Protein AF-A0A2W4JKY5-F1 (afdb_monomer_lite)

Sequence (140 aa):
MTFTLRIPGYFGDGSLEEDDPECPAHRYTWGKLDKD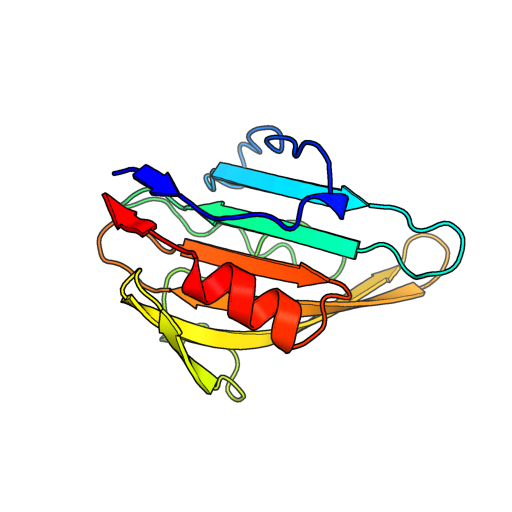SPWKRLTVAMVPAGGQACPDREAVNRRYPSWTSSEQLPERTQRVATPAGRGHQFTVGYLECTNECRSTSYTVIFVERGQGPFWLEAEELSRDELSAVTRSLRVS

Foldseek 3Di:
DDKDWDADPQQPAWDFDPCDVLAQKGKIKTWDDDPPDPIKIKMKIWAFQVGAFRDCPDQAPDDGDRDFDPVPDDPPWDWDDAQQATKIWDKDWHWYVDPHIDIFIWIKIWHHDNRTIIMMIITPDDPVSVVNRRHRMDDD

Radius of gyration: 14.64 Å; chains: 1; bounding box: 32×32×38 Å

Secondary structure (DSSP, 8-state):
--EE-PPPGGG---EEPP--TT---EEEEEEEEETTEEEEEEEEEEPPTTPPPPP---TTSS------SGGGS-TTPEEEEETTEEEEEEEEEEEEESSSEEEEEEEEEEE--TT--EEEEEES--HHHHHHHHHH-EE-

Organism: NCBI:txid37925

pLDDT: mean 78.02, std 11.98, range [36.25, 91.75]

Structure (mmCIF, N/CA/C/O backbone):
data_AF-A0A2W4JKY5-F1
#
_entry.id   AF-A0A2W4JKY5-F1
#
loop_
_atom_site.group_PDB
_atom_site.id
_atom_site.type_symbol
_atom_site.label_atom_id
_atom_site.label_alt_id
_atom_site.label_comp_id
_atom_site.label_asym_id
_atom_site.label_entity_id
_atom_site.label_seq_id
_atom_site.pdbx_PDB_ins_code
_atom_site.Cartn_x
_atom_site.Cartn_y
_atom_site.Cartn_z
_atom_site.occupancy
_atom_site.B_iso_or_equiv
_atom_site.auth_seq_id
_atom_site.auth_comp_id
_atom_site.auth_asym_id
_atom_site.auth_atom_id
_atom_site.pdbx_PDB_model_num
ATOM 1 N N . MET A 1 1 ? -1.075 -0.363 19.596 1.00 66.12 1 MET A N 1
ATOM 2 C CA . MET A 1 1 ? -1.842 -1.224 18.677 1.00 66.12 1 MET A CA 1
ATOM 3 C C . MET A 1 1 ? -0.853 -1.881 17.745 1.00 66.12 1 MET A C 1
ATOM 5 O O . MET A 1 1 ? 0.058 -1.202 17.288 1.00 66.12 1 MET A O 1
ATOM 9 N N . THR A 1 2 ? -1.028 -3.168 17.493 1.00 74.94 2 THR A N 1
ATOM 10 C CA . THR A 1 2 ? -0.132 -3.979 16.676 1.00 74.94 2 THR A CA 1
ATOM 11 C C . THR A 1 2 ? -0.892 -4.502 15.468 1.00 74.94 2 THR A C 1
ATOM 13 O O . THR A 1 2 ? -2.006 -5.016 15.589 1.00 74.94 2 THR A O 1
ATOM 16 N N . PHE A 1 3 ? -0.274 -4.376 14.298 1.00 76.38 3 PHE A N 1
ATOM 17 C CA . PHE A 1 3 ? -0.749 -5.000 13.075 1.00 76.38 3 PHE A CA 1
ATOM 18 C C . PHE A 1 3 ? 0.082 -6.236 12.785 1.00 76.38 3 PHE A C 1
ATOM 20 O O . PHE A 1 3 ? 1.307 -6.214 12.874 1.00 76.38 3 PHE A O 1
ATOM 27 N N . THR A 1 4 ? -0.586 -7.320 12.415 1.00 84.50 4 THR A N 1
ATOM 28 C CA . THR A 1 4 ? 0.084 -8.530 11.944 1.00 84.50 4 THR A CA 1
ATOM 29 C C . THR A 1 4 ? -0.445 -8.881 10.570 1.00 84.50 4 THR A C 1
ATOM 31 O O . THR A 1 4 ? -1.652 -8.879 10.340 1.00 84.50 4 THR A O 1
ATOM 34 N N . LEU A 1 5 ? 0.464 -9.187 9.654 1.00 87.44 5 LEU A N 1
ATOM 35 C CA . LEU A 1 5 ? 0.168 -9.542 8.276 1.00 87.44 5 LEU A CA 1
ATOM 36 C C . LEU A 1 5 ? 0.976 -10.790 7.922 1.00 87.44 5 LEU A C 1
ATOM 38 O O . LEU A 1 5 ? 2.134 -10.906 8.319 1.00 87.44 5 LEU A O 1
ATOM 42 N N . ARG A 1 6 ? 0.381 -11.734 7.189 1.00 88.25 6 ARG A N 1
ATOM 43 C CA . ARG A 1 6 ? 1.126 -12.866 6.631 1.00 88.25 6 ARG A CA 1
ATOM 44 C C . ARG A 1 6 ? 1.658 -12.477 5.264 1.00 88.25 6 ARG A C 1
ATOM 46 O O . ARG A 1 6 ? 0.886 -12.188 4.352 1.00 88.25 6 ARG A O 1
ATOM 53 N N . ILE A 1 7 ? 2.975 -12.511 5.145 1.00 86.88 7 ILE A N 1
ATOM 54 C CA . ILE A 1 7 ? 3.691 -12.213 3.912 1.00 86.88 7 ILE A CA 1
ATOM 55 C C . ILE A 1 7 ? 3.962 -13.530 3.182 1.00 86.88 7 ILE A C 1
ATOM 57 O O . ILE A 1 7 ? 4.340 -14.511 3.832 1.00 86.88 7 ILE A O 1
ATOM 61 N N . PRO A 1 8 ? 3.757 -13.600 1.857 1.00 84.00 8 PRO A N 1
ATOM 62 C CA . PRO A 1 8 ? 4.137 -14.774 1.090 1.00 84.00 8 PRO A CA 1
ATOM 63 C C . PRO A 1 8 ? 5.622 -15.090 1.288 1.00 84.00 8 PRO A C 1
ATOM 65 O O . PRO A 1 8 ? 6.471 -14.227 1.092 1.00 84.00 8 PRO A O 1
ATOM 68 N N . GLY A 1 9 ? 5.947 -16.334 1.653 1.00 81.69 9 GLY A N 1
ATOM 69 C CA . GLY A 1 9 ? 7.311 -16.706 2.055 1.00 81.69 9 GLY A CA 1
ATOM 70 C C . GLY A 1 9 ? 8.379 -16.491 0.976 1.00 81.69 9 GLY A C 1
ATOM 71 O O . GLY A 1 9 ? 9.556 -16.376 1.294 1.00 81.69 9 GLY A O 1
ATOM 72 N N . TYR A 1 10 ? 7.983 -16.377 -0.296 1.00 82.06 10 TYR A N 1
ATOM 73 C CA . TYR A 1 10 ? 8.909 -16.074 -1.384 1.00 82.06 10 TYR A CA 1
ATOM 74 C C . TYR A 1 10 ? 9.457 -14.642 -1.341 1.00 82.06 10 TYR A C 1
ATOM 76 O O . TYR A 1 10 ? 10.422 -14.381 -2.044 1.00 82.06 10 TYR A O 1
ATOM 84 N N . PHE A 1 11 ? 8.867 -13.720 -0.575 1.00 82.38 11 PHE A N 1
ATOM 85 C CA . PHE A 1 11 ? 9.377 -12.354 -0.427 1.00 82.38 11 PHE A CA 1
ATOM 86 C C . PHE A 1 11 ? 10.650 -12.264 0.424 1.00 82.38 11 PHE A C 1
ATOM 88 O O . PHE A 1 11 ? 11.332 -11.248 0.361 1.00 82.38 11 PHE A O 1
ATOM 95 N N . GLY A 1 12 ? 10.974 -13.311 1.190 1.00 82.25 12 GLY A N 1
ATOM 96 C CA . GLY A 1 12 ? 12.080 -13.279 2.142 1.00 82.25 12 GLY A CA 1
ATOM 97 C C . GLY A 1 12 ? 11.833 -12.295 3.286 1.00 82.25 12 GLY A C 1
ATOM 98 O O . GLY A 1 12 ? 10.686 -12.014 3.650 1.00 82.25 12 GLY A O 1
ATOM 99 N N . ASP A 1 13 ? 12.924 -11.789 3.853 1.00 83.31 13 ASP A N 1
ATOM 100 C CA . ASP A 1 13 ? 12.878 -10.793 4.917 1.00 83.31 13 ASP A CA 1
ATOM 101 C C . ASP A 1 13 ? 12.592 -9.410 4.334 1.00 83.31 13 ASP A C 1
ATOM 103 O O . ASP A 1 13 ? 13.117 -9.032 3.286 1.00 83.31 13 ASP A O 1
ATOM 107 N N . GLY A 1 14 ? 11.737 -8.653 5.014 1.00 83.75 14 GLY A N 1
ATOM 108 C CA . GLY A 1 14 ? 11.524 -7.257 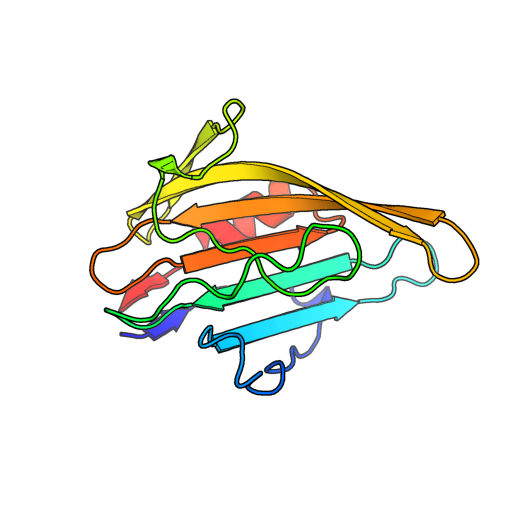4.663 1.00 83.75 14 GLY A CA 1
ATOM 109 C C . GLY A 1 14 ? 12.463 -6.359 5.447 1.00 83.75 14 GLY A C 1
ATOM 110 O O . GLY A 1 14 ? 13.142 -6.774 6.388 1.00 83.75 14 GLY A O 1
ATOM 111 N N . SER A 1 15 ? 12.479 -5.097 5.063 1.00 84.62 15 SER A N 1
ATOM 112 C CA . SER A 1 15 ? 13.250 -4.061 5.729 1.00 84.62 15 SER A CA 1
ATOM 113 C C . SER A 1 15 ? 12.323 -2.939 6.153 1.00 84.62 15 SER A C 1
ATOM 115 O O . SER A 1 15 ? 11.441 -2.528 5.392 1.00 84.62 15 SER A O 1
ATOM 117 N N . LEU A 1 16 ? 12.561 -2.417 7.353 1.00 82.50 16 LEU A N 1
ATOM 118 C CA . LEU A 1 16 ? 12.054 -1.104 7.715 1.00 82.50 16 LEU A CA 1
ATOM 119 C C . LEU A 1 16 ? 12.730 -0.095 6.780 1.00 82.50 16 LEU A C 1
ATOM 121 O O . LEU A 1 16 ? 13.954 -0.120 6.646 1.00 82.50 16 LEU A O 1
ATOM 125 N N . GLU A 1 17 ? 11.948 0.731 6.092 1.00 72.75 17 GLU A N 1
ATOM 126 C CA . GLU A 1 17 ? 12.533 1.870 5.385 1.00 72.75 17 GLU A CA 1
ATOM 127 C C . GLU A 1 17 ? 12.976 2.900 6.428 1.00 72.75 17 GLU A C 1
ATOM 129 O O . GLU A 1 17 ? 12.300 3.069 7.443 1.00 72.75 17 GLU A O 1
ATOM 134 N N . GLU A 1 18 ? 14.137 3.528 6.217 1.00 61.06 18 GLU A N 1
ATOM 135 C CA . GLU A 1 18 ? 14.656 4.541 7.141 1.00 61.06 18 GLU A CA 1
ATOM 136 C C . GLU A 1 18 ? 13.600 5.627 7.389 1.00 61.06 18 GLU A C 1
ATOM 138 O O . GLU A 1 18 ? 12.883 6.016 6.464 1.00 61.06 18 GLU A O 1
ATOM 143 N N . ASP A 1 19 ? 13.505 6.100 8.638 1.00 59.31 19 ASP A N 1
ATOM 144 C CA . ASP A 1 19 ? 12.611 7.197 9.008 1.00 59.31 19 ASP A CA 1
ATOM 145 C C . ASP A 1 19 ? 12.981 8.434 8.169 1.00 59.31 19 ASP A C 1
ATOM 147 O O . ASP A 1 19 ? 13.983 9.104 8.430 1.00 59.31 19 ASP A O 1
ATOM 151 N N . ASP A 1 20 ? 12.188 8.736 7.138 1.00 63.53 20 ASP A N 1
ATOM 152 C CA . ASP A 1 20 ? 12.330 9.987 6.402 1.00 63.53 20 ASP A CA 1
ATOM 153 C C . ASP A 1 20 ? 11.714 11.094 7.271 1.00 63.53 20 ASP A C 1
ATOM 155 O O . ASP A 1 20 ? 10.511 11.053 7.544 1.00 63.53 20 ASP A O 1
ATOM 159 N N . PRO A 1 21 ? 12.490 12.102 7.710 1.00 62.88 21 PRO A N 1
ATOM 160 C CA . PRO A 1 21 ? 11.972 13.188 8.540 1.00 62.88 21 PRO A CA 1
ATOM 161 C C . PRO A 1 21 ? 10.834 13.965 7.867 1.00 62.88 21 PRO A C 1
ATOM 163 O O . PRO A 1 21 ? 10.071 14.655 8.543 1.00 62.88 21 PRO A O 1
ATOM 166 N N . GLU A 1 22 ? 10.706 13.861 6.546 1.00 64.12 22 GLU A N 1
ATOM 167 C CA . GLU A 1 22 ? 9.638 14.474 5.777 1.00 64.12 22 GLU A CA 1
ATOM 168 C C . GLU A 1 22 ? 8.389 13.586 5.737 1.00 64.12 22 GLU A C 1
ATOM 170 O O . GLU A 1 22 ? 7.306 14.120 5.548 1.00 64.12 22 GLU A O 1
ATOM 175 N N . CYS A 1 23 ? 8.484 12.274 5.986 1.00 68.50 23 CYS A N 1
ATOM 176 C CA . CYS A 1 23 ? 7.342 11.364 6.064 1.00 68.50 23 CYS A CA 1
ATOM 177 C C . CYS A 1 23 ? 7.271 10.607 7.396 1.00 68.50 23 CYS A C 1
ATOM 179 O O . CYS A 1 23 ? 7.954 9.600 7.577 1.00 68.50 23 CYS A O 1
ATOM 181 N N . PRO A 1 24 ? 6.340 10.973 8.290 1.00 67.81 24 PRO A N 1
ATOM 182 C CA . PRO A 1 24 ? 6.194 10.313 9.585 1.00 67.81 24 PRO A CA 1
ATOM 183 C C . PRO A 1 24 ? 5.493 8.938 9.511 1.00 67.81 24 PRO A C 1
ATOM 185 O O . PRO A 1 24 ? 4.914 8.495 10.503 1.00 67.81 24 PRO A O 1
ATOM 188 N N . ALA A 1 25 ? 5.475 8.267 8.353 1.00 74.75 25 ALA A N 1
ATOM 189 C CA . ALA A 1 25 ? 4.880 6.941 8.221 1.00 74.75 25 ALA A CA 1
ATOM 190 C C . ALA A 1 25 ? 5.917 5.848 8.484 1.00 74.75 25 ALA A C 1
ATOM 192 O O . ALA A 1 25 ? 6.927 5.756 7.792 1.00 74.75 25 ALA A O 1
ATOM 193 N N . HIS A 1 26 ? 5.607 4.944 9.411 1.00 79.69 26 HIS A N 1
ATOM 194 C CA . HIS A 1 26 ? 6.401 3.737 9.607 1.00 79.69 26 HIS A CA 1
ATOM 195 C C . HIS A 1 26 ? 6.157 2.784 8.442 1.00 79.69 26 HIS A C 1
ATOM 197 O O . HIS A 1 26 ? 5.040 2.280 8.282 1.00 79.69 26 HIS A O 1
ATOM 203 N N . ARG A 1 27 ? 7.194 2.542 7.636 1.00 82.50 27 ARG A N 1
ATOM 204 C CA . ARG A 1 27 ? 7.119 1.747 6.409 1.00 82.50 27 ARG A CA 1
ATOM 205 C C . ARG A 1 27 ? 7.961 0.494 6.508 1.00 82.50 27 ARG A C 1
ATOM 207 O O . ARG A 1 27 ? 9.121 0.538 6.900 1.00 82.50 27 ARG A O 1
ATOM 214 N N . TYR A 1 28 ? 7.381 -0.617 6.088 1.00 86.62 28 TYR A N 1
ATOM 215 C CA . TYR A 1 28 ? 8.076 -1.885 5.995 1.00 86.62 28 TYR A CA 1
ATOM 216 C C . TYR A 1 28 ? 7.847 -2.483 4.614 1.00 86.62 28 TYR A C 1
ATOM 218 O O . TYR A 1 28 ? 6.701 -2.648 4.186 1.00 86.62 28 TYR A O 1
ATOM 226 N N . THR A 1 29 ? 8.938 -2.782 3.918 1.00 87.81 29 THR A N 1
ATOM 227 C CA . THR A 1 29 ? 8.914 -3.187 2.514 1.00 87.81 29 THR A CA 1
ATOM 228 C C . THR A 1 29 ? 9.587 -4.536 2.336 1.00 87.81 29 THR A C 1
ATOM 230 O O . THR A 1 29 ? 10.684 -4.780 2.831 1.00 87.81 29 THR A O 1
ATOM 233 N N . TRP A 1 30 ? 8.928 -5.400 1.576 1.00 90.31 30 TRP A N 1
ATOM 234 C CA . TRP A 1 30 ? 9.463 -6.647 1.063 1.00 90.31 30 TRP A CA 1
ATOM 235 C C . TRP A 1 30 ? 9.638 -6.534 -0.444 1.00 90.31 30 TRP A C 1
ATOM 237 O O . TRP A 1 30 ? 8.757 -6.034 -1.150 1.00 90.31 30 TRP A O 1
ATOM 247 N N . GLY A 1 31 ? 10.763 -7.026 -0.944 1.00 86.69 31 GLY A N 1
ATOM 248 C CA . GLY A 1 31 ? 11.087 -6.985 -2.359 1.00 86.69 31 GLY A CA 1
ATOM 249 C C . GLY A 1 31 ? 11.731 -8.283 -2.802 1.00 86.69 31 GLY A C 1
ATOM 250 O O . GLY A 1 31 ? 12.615 -8.800 -2.125 1.00 86.69 31 GLY A O 1
ATOM 251 N N . LYS A 1 32 ? 11.306 -8.800 -3.953 1.00 79.75 32 LYS A N 1
ATOM 252 C CA . LYS A 1 32 ? 11.992 -9.905 -4.615 1.00 79.75 32 LYS A CA 1
ATOM 253 C C . LYS A 1 32 ? 12.221 -9.568 -6.079 1.00 79.75 32 LYS A C 1
ATOM 255 O O . LYS A 1 32 ? 11.272 -9.352 -6.832 1.00 79.75 32 LYS A O 1
ATOM 260 N N . LEU A 1 33 ? 13.490 -9.617 -6.479 1.00 71.38 33 LEU A N 1
ATOM 261 C CA . LEU A 1 33 ? 13.859 -9.742 -7.880 1.00 71.38 33 LEU A CA 1
ATOM 262 C C . LEU A 1 33 ? 13.647 -11.205 -8.265 1.00 71.38 33 LEU A C 1
ATOM 264 O O . LEU A 1 33 ? 14.328 -12.092 -7.743 1.00 71.38 33 LEU A O 1
ATOM 268 N N . ASP A 1 34 ? 12.681 -11.471 -9.132 1.00 63.41 34 ASP A N 1
ATOM 269 C CA . ASP A 1 34 ? 12.621 -12.770 -9.781 1.00 63.41 34 ASP A CA 1
ATOM 270 C C . ASP A 1 34 ? 13.521 -12.729 -11.020 1.00 63.41 34 ASP A C 1
ATOM 272 O O . ASP A 1 34 ? 13.579 -11.722 -11.723 1.00 63.41 34 ASP A O 1
ATOM 276 N N . LYS A 1 35 ? 14.277 -13.797 -11.270 1.00 55.09 35 LYS A N 1
ATOM 277 C CA . LYS A 1 35 ? 15.269 -13.818 -12.358 1.00 55.09 35 LYS A CA 1
ATOM 278 C C . LYS A 1 35 ? 14.597 -13.747 -13.736 1.00 55.09 35 LYS A C 1
ATOM 280 O O . LYS A 1 35 ? 15.194 -13.231 -14.676 1.00 55.09 35 LYS A O 1
ATOM 285 N N . ASP A 1 36 ? 13.352 -14.217 -13.805 1.00 60.12 36 ASP A N 1
ATOM 286 C CA . ASP A 1 36 ? 12.558 -14.361 -15.027 1.00 60.12 36 ASP A CA 1
ATOM 287 C C . ASP A 1 36 ? 11.237 -13.557 -14.974 1.00 60.12 36 ASP A C 1
ATOM 289 O O . ASP A 1 36 ? 10.322 -13.796 -15.763 1.00 60.12 36 ASP A O 1
ATOM 293 N N . SER A 1 37 ? 11.072 -12.633 -14.019 1.00 60.78 37 SER A N 1
ATOM 294 C CA . SER A 1 37 ? 9.832 -11.857 -13.844 1.00 60.78 37 SER A CA 1
ATOM 295 C C . SER A 1 37 ? 10.095 -10.459 -13.274 1.00 60.78 37 SER A C 1
ATOM 297 O O . SER A 1 37 ? 11.149 -10.228 -12.679 1.00 60.78 37 SER A O 1
ATOM 299 N N . PRO A 1 38 ? 9.172 -9.500 -13.480 1.00 67.50 38 PRO A N 1
ATOM 300 C CA . PRO A 1 38 ? 9.334 -8.153 -12.951 1.00 67.50 38 PRO A CA 1
ATOM 301 C C . PRO A 1 38 ? 9.471 -8.177 -11.423 1.00 67.50 38 PRO A C 1
ATOM 303 O O . PRO A 1 38 ? 9.011 -9.098 -10.742 1.00 67.50 38 PRO A O 1
ATOM 306 N N . TRP A 1 39 ? 10.154 -7.164 -10.889 1.00 76.81 39 TRP A N 1
ATOM 307 C CA . TRP A 1 39 ? 10.361 -6.999 -9.454 1.00 76.81 39 TRP A CA 1
ATOM 308 C C . TRP A 1 39 ? 9.014 -7.005 -8.722 1.00 76.81 39 TRP A C 1
ATOM 310 O O . TRP A 1 39 ? 8.156 -6.165 -8.983 1.00 76.81 39 TRP A O 1
ATOM 320 N N . LYS A 1 40 ? 8.834 -7.943 -7.787 1.00 86.56 40 LYS A N 1
ATOM 321 C CA . LYS A 1 40 ? 7.663 -7.958 -6.909 1.00 86.56 40 LYS A CA 1
ATOM 322 C C . LYS A 1 40 ? 7.961 -7.130 -5.675 1.00 86.56 40 LYS A C 1
ATOM 324 O O . LYS A 1 40 ? 8.996 -7.330 -5.030 1.00 86.56 40 LYS A O 1
ATOM 329 N N . ARG A 1 41 ? 7.021 -6.270 -5.290 1.00 87.31 41 ARG A N 1
ATOM 330 C CA . ARG A 1 41 ? 7.141 -5.437 -4.091 1.00 87.31 41 ARG A CA 1
ATOM 331 C C . ARG A 1 41 ? 5.862 -5.447 -3.282 1.00 87.31 41 ARG A C 1
ATOM 333 O O . ARG A 1 41 ? 4.771 -5.350 -3.834 1.00 87.31 41 ARG A O 1
ATOM 340 N N . LEU A 1 42 ? 6.011 -5.519 -1.969 1.00 89.69 42 LEU A N 1
ATOM 341 C CA . LEU A 1 42 ? 4.931 -5.311 -1.023 1.00 89.69 42 LEU A CA 1
ATOM 342 C C . LEU A 1 42 ? 5.412 -4.317 0.026 1.00 89.69 42 LEU A C 1
ATOM 344 O O . LEU A 1 42 ? 6.412 -4.567 0.689 1.00 89.69 42 LEU A O 1
ATOM 348 N N . THR A 1 43 ? 4.698 -3.216 0.194 1.00 87.44 43 THR A N 1
ATOM 349 C CA . THR A 1 43 ? 4.986 -2.212 1.216 1.00 87.44 43 THR A CA 1
ATOM 350 C C . THR A 1 43 ? 3.775 -2.072 2.116 1.00 87.44 43 THR A C 1
ATOM 352 O O . THR A 1 43 ? 2.641 -1.969 1.651 1.00 87.44 43 THR A O 1
ATOM 355 N N . VAL A 1 44 ? 4.013 -2.073 3.420 1.00 88.06 44 VAL A N 1
ATOM 356 C CA . VAL A 1 44 ? 3.015 -1.755 4.436 1.00 88.06 44 VAL A CA 1
ATOM 357 C C . VAL A 1 44 ? 3.439 -0.477 5.119 1.00 88.06 44 VAL A C 1
ATOM 359 O O . VAL A 1 44 ? 4.617 -0.297 5.426 1.00 88.06 44 VAL A O 1
ATOM 362 N N . ALA A 1 45 ? 2.476 0.393 5.377 1.00 83.81 45 ALA A N 1
ATOM 363 C CA . ALA A 1 45 ? 2.747 1.662 6.007 1.00 83.81 45 ALA A CA 1
ATOM 364 C C . ALA A 1 45 ? 1.643 2.064 6.981 1.00 83.81 45 ALA A C 1
ATOM 366 O O . ALA A 1 45 ? 0.458 1.769 6.791 1.00 83.81 45 ALA A O 1
ATOM 367 N N . MET A 1 46 ? 2.067 2.738 8.044 1.00 82.62 46 MET A N 1
ATOM 368 C CA . MET A 1 46 ? 1.204 3.216 9.115 1.00 82.62 46 MET A CA 1
ATOM 369 C C . MET A 1 46 ? 1.585 4.638 9.482 1.00 82.62 46 MET A C 1
ATOM 371 O O . MET A 1 46 ? 2.743 4.903 9.802 1.00 82.62 46 MET A O 1
ATOM 375 N N . VAL A 1 47 ? 0.601 5.531 9.503 1.00 78.94 47 VAL A N 1
ATOM 376 C CA . VAL A 1 47 ? 0.778 6.883 10.042 1.00 78.94 47 VAL A CA 1
ATOM 377 C C . VAL A 1 47 ? 0.230 6.908 11.472 1.00 78.94 47 VAL A C 1
ATOM 379 O O . VAL A 1 47 ? -0.884 6.425 11.694 1.00 78.94 47 VAL A O 1
ATOM 382 N N . PRO A 1 48 ? 0.977 7.440 12.454 1.00 74.94 48 PRO A N 1
ATOM 383 C CA . PRO A 1 48 ? 0.500 7.591 13.827 1.00 74.94 48 PRO A CA 1
ATOM 384 C C . PRO A 1 48 ? -0.760 8.465 13.940 1.00 74.94 48 PRO A C 1
ATOM 386 O O . PRO A 1 48 ? -1.028 9.321 13.097 1.00 74.94 48 PRO A O 1
ATOM 389 N N . ALA A 1 49 ? -1.519 8.307 15.027 1.00 71.62 49 ALA A N 1
ATOM 390 C CA . ALA A 1 49 ? -2.689 9.141 15.305 1.00 71.62 49 ALA A CA 1
ATOM 391 C C . ALA A 1 49 ? -2.288 10.620 15.438 1.00 71.62 49 ALA A C 1
ATOM 393 O O . ALA A 1 49 ? -1.391 10.949 16.211 1.00 71.62 49 ALA A O 1
ATOM 394 N N . GLY A 1 50 ? -2.950 11.508 14.689 1.00 65.62 50 GLY A N 1
ATOM 395 C CA . GLY A 1 50 ? -2.576 12.927 14.621 1.00 65.62 50 GLY A CA 1
ATOM 396 C C . GLY A 1 50 ? -1.291 13.204 13.829 1.00 65.62 50 GLY A C 1
ATOM 397 O O . GLY A 1 50 ? -0.859 14.351 13.767 1.00 65.62 50 GLY A O 1
ATOM 398 N N . GLY A 1 51 ? -0.691 12.174 13.223 1.00 63.41 51 GLY A N 1
ATOM 399 C CA . GLY A 1 51 ? 0.420 12.310 12.293 1.00 63.41 51 GLY A CA 1
ATOM 400 C C . GLY A 1 51 ? -0.021 13.003 11.008 1.00 63.41 51 GLY A C 1
ATOM 401 O O . GLY A 1 51 ? -1.154 12.845 10.544 1.00 63.41 51 GLY A O 1
ATOM 402 N N . GLN A 1 52 ? 0.879 13.797 10.438 1.00 63.78 52 GLN A N 1
ATOM 403 C CA . GLN A 1 52 ? 0.627 14.473 9.175 1.00 63.78 52 GLN A CA 1
ATOM 404 C C . GLN A 1 52 ? 0.776 13.487 8.012 1.00 63.78 52 GLN A C 1
ATOM 406 O O . GLN A 1 52 ? 1.580 12.556 8.076 1.00 63.78 52 GLN A O 1
ATOM 411 N N . ALA A 1 53 ? -0.008 13.694 6.949 1.00 61.53 53 ALA A N 1
ATOM 412 C CA . ALA A 1 53 ? 0.239 13.041 5.671 1.00 61.53 53 ALA A CA 1
ATOM 413 C C . ALA A 1 53 ? 1.697 13.261 5.277 1.00 61.53 53 ALA A C 1
ATOM 415 O O . ALA A 1 53 ? 2.213 14.376 5.394 1.00 61.53 53 ALA A O 1
ATOM 416 N N . CYS A 1 54 ? 2.343 12.219 4.780 1.00 66.69 54 CYS A N 1
ATOM 417 C CA . CYS A 1 54 ? 3.637 12.393 4.159 1.00 66.69 54 CYS A CA 1
ATOM 418 C C . CYS A 1 54 ? 3.479 13.318 2.931 1.00 66.69 54 CYS A C 1
ATOM 420 O O . CYS A 1 54 ? 2.469 13.211 2.231 1.00 66.69 54 CYS A O 1
ATOM 422 N N . PRO A 1 55 ? 4.397 14.275 2.701 1.00 57.44 55 PRO A N 1
ATOM 423 C CA . PRO A 1 55 ? 4.239 15.317 1.702 1.00 57.44 55 PRO A CA 1
ATOM 424 C C . PRO A 1 55 ? 4.080 14.675 0.336 1.00 57.44 55 PRO A C 1
ATOM 426 O O . PRO A 1 55 ? 4.851 13.780 -0.016 1.00 57.44 55 PRO A O 1
ATOM 429 N N . ASP A 1 56 ? 3.095 15.159 -0.421 1.00 56.06 56 ASP A N 1
ATOM 430 C CA . ASP A 1 56 ? 2.865 14.759 -1.804 1.00 56.06 56 ASP A CA 1
ATOM 431 C C . ASP A 1 56 ? 4.033 15.252 -2.658 1.00 56.06 56 ASP A C 1
ATOM 433 O O . ASP A 1 56 ? 4.035 16.331 -3.250 1.00 56.06 56 ASP A O 1
ATOM 437 N N . ARG A 1 57 ? 5.112 14.479 -2.629 1.00 49.88 57 ARG A N 1
ATOM 438 C CA . ARG A 1 57 ? 6.165 14.568 -3.617 1.00 49.88 57 ARG A CA 1
ATOM 439 C C . ARG A 1 57 ? 5.599 13.852 -4.810 1.00 49.88 57 ARG A C 1
ATOM 441 O O . ARG A 1 57 ? 5.691 12.624 -4.864 1.00 49.88 57 ARG A O 1
ATOM 448 N N . GLU A 1 58 ? 4.960 14.655 -5.658 1.00 45.56 58 GLU A N 1
ATOM 449 C CA . GLU A 1 58 ? 4.328 14.278 -6.914 1.00 45.56 58 GLU A CA 1
ATOM 450 C C . GLU A 1 58 ? 4.976 13.026 -7.494 1.00 45.56 58 GLU A C 1
ATOM 452 O O . GLU A 1 58 ? 6.204 12.911 -7.486 1.00 45.56 58 GLU A O 1
ATOM 457 N N . ALA A 1 59 ? 4.123 12.128 -7.986 1.00 42.56 59 ALA A N 1
ATOM 458 C CA . ALA A 1 59 ? 4.307 10.777 -8.525 1.00 42.56 59 ALA A CA 1
ATOM 459 C C . ALA A 1 59 ? 5.454 10.526 -9.546 1.00 42.56 59 ALA A C 1
ATOM 461 O O . ALA A 1 59 ? 5.368 9.603 -10.352 1.00 42.56 59 ALA A O 1
ATOM 462 N N . VAL A 1 60 ? 6.530 11.307 -9.508 1.00 36.25 60 VAL A N 1
ATOM 463 C CA . VAL A 1 60 ? 7.697 11.318 -10.383 1.00 36.25 60 VAL A CA 1
ATOM 464 C C . VAL A 1 60 ? 8.937 10.710 -9.712 1.00 36.25 60 VAL A C 1
ATOM 466 O O . VAL A 1 60 ? 9.837 10.289 -10.424 1.00 36.25 60 VAL A O 1
ATOM 469 N N . ASN A 1 61 ? 9.015 10.612 -8.373 1.00 43.06 61 ASN A N 1
ATOM 470 C CA . ASN A 1 61 ? 10.245 10.148 -7.693 1.00 43.06 61 ASN A CA 1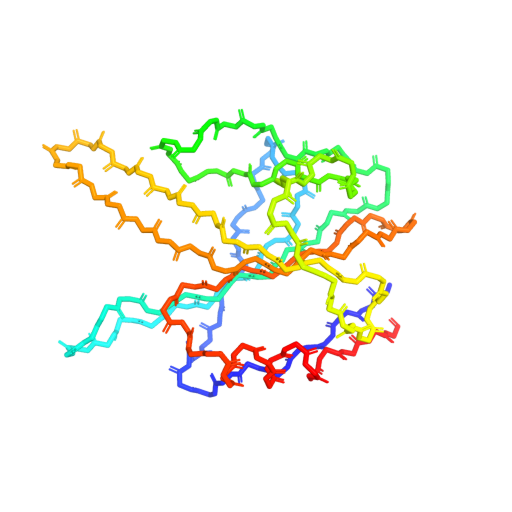
ATOM 471 C C . ASN A 1 61 ? 10.043 9.296 -6.420 1.00 43.06 61 ASN A C 1
ATOM 473 O O . ASN A 1 61 ? 10.827 9.435 -5.483 1.00 43.06 61 ASN A O 1
ATOM 477 N N . ARG A 1 62 ? 9.012 8.431 -6.363 1.00 51.69 62 ARG A N 1
ATOM 478 C CA . ARG A 1 62 ? 8.722 7.510 -5.238 1.00 51.69 62 ARG A CA 1
ATOM 479 C C . ARG A 1 62 ? 9.007 8.141 -3.881 1.00 51.69 62 ARG A C 1
ATOM 481 O O . ARG A 1 62 ? 10.037 7.840 -3.278 1.00 51.69 62 ARG A O 1
ATOM 488 N N . ARG A 1 63 ? 8.117 8.967 -3.348 1.00 51.59 63 ARG A N 1
ATOM 489 C CA . ARG A 1 63 ? 8.268 9.274 -1.927 1.00 51.59 63 ARG A CA 1
ATOM 490 C C . ARG A 1 63 ? 7.041 8.894 -1.149 1.00 51.59 63 ARG A C 1
ATOM 492 O O . ARG A 1 63 ? 7.124 7.867 -0.480 1.00 51.59 63 ARG A O 1
ATOM 499 N N . TYR A 1 64 ? 5.901 9.555 -1.306 1.00 54.69 64 TYR A N 1
ATOM 500 C CA . TYR A 1 64 ? 4.872 9.360 -0.297 1.00 54.69 64 TYR A CA 1
ATOM 501 C C . TYR A 1 64 ? 3.438 9.378 -0.800 1.00 54.69 64 TYR A C 1
ATOM 503 O O . TYR A 1 64 ? 2.990 10.401 -1.309 1.00 54.69 64 TYR A O 1
ATOM 511 N N . PRO A 1 65 ? 2.678 8.293 -0.587 1.00 58.66 65 PRO A N 1
ATOM 512 C CA . PRO A 1 65 ? 1.236 8.415 -0.598 1.00 58.66 65 PRO A CA 1
ATOM 513 C C . PRO A 1 65 ? 0.800 9.308 0.572 1.00 58.66 65 PRO A C 1
ATOM 515 O O . PRO A 1 65 ? 1.038 9.003 1.740 1.00 58.66 65 PRO A O 1
ATOM 518 N N . SER A 1 66 ? 0.183 10.436 0.238 1.00 64.69 66 SER A N 1
ATOM 519 C CA . SER A 1 66 ? -0.242 11.493 1.162 1.00 64.69 66 SER A CA 1
ATOM 520 C C . SER A 1 66 ? -1.660 11.279 1.716 1.00 64.69 66 SER A C 1
ATOM 522 O O . SER A 1 66 ? -2.241 12.186 2.310 1.00 64.69 66 SER A O 1
ATOM 524 N N . TRP A 1 67 ? -2.244 10.086 1.536 1.00 76.94 67 TRP A N 1
ATOM 525 C CA . TRP A 1 67 ? -3.634 9.836 1.915 1.00 76.94 67 TRP A CA 1
ATOM 526 C C . TRP A 1 67 ? -3.793 9.699 3.431 1.00 76.94 67 TRP A C 1
ATOM 528 O O . TRP A 1 67 ? -3.284 8.768 4.055 1.00 76.94 67 TRP A O 1
ATOM 538 N N . THR A 1 68 ? -4.563 10.604 4.021 1.00 77.00 68 THR A N 1
ATOM 539 C CA . THR A 1 68 ? -5.008 10.568 5.419 1.00 77.00 68 THR A CA 1
ATOM 540 C C . THR A 1 68 ? -6.510 10.395 5.569 1.00 77.00 68 THR A C 1
ATOM 542 O O . THR A 1 68 ? -6.964 10.024 6.649 1.00 77.00 68 THR A O 1
ATOM 545 N N . SER A 1 69 ? -7.268 10.595 4.490 1.00 81.19 69 SER A N 1
ATOM 546 C CA . SER A 1 69 ? -8.724 10.467 4.449 1.00 81.19 69 SER A CA 1
ATOM 547 C C . SER A 1 69 ? -9.173 9.777 3.163 1.00 81.19 69 SER A C 1
ATOM 549 O O . SER A 1 69 ? -8.554 9.930 2.108 1.00 81.19 69 SER A O 1
ATOM 551 N N . SER A 1 70 ? -10.290 9.051 3.237 1.00 83.25 70 SER A N 1
ATOM 552 C CA . SER A 1 70 ? -10.947 8.470 2.064 1.00 83.25 70 SER A CA 1
ATOM 553 C C . SER A 1 70 ? -11.406 9.515 1.033 1.00 83.25 70 SER A C 1
ATOM 555 O O . SER A 1 70 ? -11.578 9.173 -0.136 1.00 83.25 70 SER A O 1
ATOM 557 N N . GLU A 1 71 ? -11.544 10.785 1.426 1.00 83.31 71 GLU A N 1
ATOM 558 C CA . GLU A 1 71 ? -11.892 11.908 0.540 1.00 83.31 71 GLU A CA 1
ATOM 559 C C . GLU A 1 71 ? -10.774 12.273 -0.450 1.00 83.31 71 GLU A C 1
ATOM 561 O O . GLU A 1 71 ? -11.040 12.883 -1.480 1.00 83.31 71 GLU A O 1
ATOM 566 N N . GLN A 1 72 ? -9.528 11.893 -0.157 1.00 79.88 72 GLN A N 1
ATOM 567 C CA . GLN A 1 72 ? -8.359 12.175 -1.001 1.00 79.88 72 GLN A CA 1
ATOM 568 C C . GLN A 1 72 ? -8.091 11.066 -2.028 1.00 79.88 72 GLN A C 1
ATOM 570 O O . GLN A 1 72 ? -7.140 11.149 -2.807 1.00 79.88 72 GLN A O 1
ATOM 575 N N . LEU A 1 73 ? -8.875 9.987 -1.992 1.00 82.38 73 LEU A N 1
ATOM 576 C CA . LEU A 1 73 ? -8.651 8.829 -2.845 1.00 82.38 73 LEU A CA 1
ATOM 577 C C . LEU A 1 73 ? -9.116 9.101 -4.280 1.00 82.38 73 LEU A C 1
ATOM 579 O O . LEU A 1 73 ? -10.060 9.864 -4.493 1.00 82.38 73 LEU A O 1
ATOM 583 N N . PRO A 1 74 ? -8.521 8.430 -5.281 1.00 82.25 74 PRO A N 1
ATOM 584 C CA . PRO A 1 74 ? -8.968 8.551 -6.663 1.00 82.25 74 PRO A CA 1
ATOM 585 C C . PRO A 1 74 ? -10.444 8.168 -6.833 1.00 82.25 74 PRO A C 1
ATOM 587 O O . PRO A 1 74 ? -10.932 7.239 -6.184 1.00 82.25 74 PRO A O 1
ATOM 590 N N . GLU A 1 75 ? -11.138 8.793 -7.788 1.00 75.94 75 GLU A N 1
ATOM 591 C CA . GLU A 1 75 ? -12.562 8.523 -8.066 1.00 75.94 75 GLU A CA 1
ATOM 592 C C . GLU A 1 75 ? -12.853 7.038 -8.345 1.00 75.94 75 GLU A C 1
ATOM 594 O O . GLU A 1 75 ? -13.902 6.510 -7.977 1.00 75.94 75 GLU A O 1
ATOM 599 N N . ARG A 1 76 ? -11.904 6.326 -8.968 1.00 79.56 76 ARG A N 1
ATOM 600 C CA . ARG A 1 76 ? -12.030 4.905 -9.344 1.00 79.56 76 ARG A CA 1
ATOM 601 C C . ARG A 1 76 ? -11.628 3.942 -8.222 1.00 79.56 76 ARG A C 1
ATOM 603 O O . ARG A 1 76 ? -11.001 2.913 -8.473 1.00 79.56 76 ARG A O 1
ATOM 610 N N . THR A 1 77 ? -11.999 4.264 -6.991 1.00 87.56 77 THR A N 1
ATOM 611 C CA . THR A 1 77 ? -11.725 3.436 -5.813 1.00 87.56 77 THR A CA 1
ATOM 612 C C . THR A 1 77 ? -12.858 2.444 -5.545 1.00 87.56 77 THR A C 1
ATOM 614 O O . THR A 1 77 ? -14.035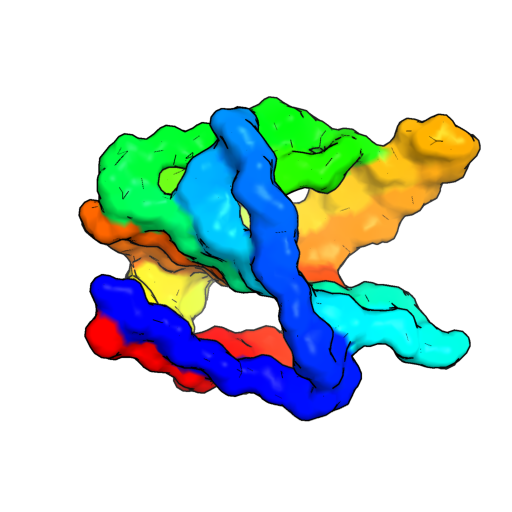 2.797 -5.541 1.00 87.56 77 THR A O 1
ATOM 617 N N . GLN A 1 78 ? -12.511 1.188 -5.266 1.00 91.31 78 GLN A N 1
ATOM 618 C CA . GLN A 1 78 ? -13.450 0.128 -4.894 1.00 91.31 78 GLN A CA 1
ATOM 619 C C . GLN A 1 78 ? -13.432 -0.099 -3.383 1.00 91.31 78 GLN A C 1
ATOM 621 O O . GLN A 1 78 ? -12.378 -0.080 -2.757 1.00 91.31 78 GLN A O 1
ATOM 626 N N . ARG A 1 79 ? -14.588 -0.364 -2.772 1.00 91.31 79 ARG A N 1
ATOM 627 C CA . ARG A 1 79 ? -14.630 -0.751 -1.354 1.00 91.31 79 ARG A CA 1
ATOM 628 C C . ARG A 1 79 ? -14.181 -2.198 -1.193 1.00 91.31 79 ARG A C 1
ATOM 630 O O . ARG A 1 79 ? -14.654 -3.073 -1.914 1.00 91.31 79 ARG A O 1
ATOM 637 N N . VAL A 1 80 ? -13.332 -2.451 -0.203 1.00 88.81 80 VAL A N 1
ATOM 638 C CA . VAL A 1 80 ? -12.863 -3.796 0.144 1.00 88.81 80 VAL A CA 1
ATOM 639 C C . VAL A 1 80 ? -13.018 -4.054 1.635 1.00 88.81 80 VAL A C 1
ATOM 641 O O . VAL A 1 80 ? -12.791 -3.182 2.475 1.00 88.81 80 VAL A O 1
ATOM 644 N N . ALA A 1 81 ? -13.435 -5.271 1.977 1.00 85.75 81 ALA A N 1
ATOM 645 C CA . ALA A 1 81 ? -13.506 -5.692 3.366 1.00 85.75 81 ALA A CA 1
ATOM 646 C C . ALA A 1 81 ? -12.087 -5.911 3.896 1.00 85.75 81 ALA A C 1
ATOM 648 O O . ALA A 1 81 ? -11.336 -6.719 3.347 1.00 85.75 81 ALA A O 1
ATOM 649 N N . THR A 1 82 ? -11.736 -5.222 4.979 1.00 84.31 82 THR A N 1
ATOM 650 C CA . THR A 1 82 ? -10.470 -5.451 5.676 1.00 84.31 82 THR A CA 1
ATOM 651 C C . THR A 1 82 ? -10.737 -5.688 7.157 1.00 84.31 82 THR A C 1
ATOM 653 O O . THR A 1 82 ? -11.603 -5.028 7.736 1.00 84.31 82 THR A O 1
ATOM 656 N N . PRO A 1 83 ? -9.981 -6.583 7.809 1.00 82.88 83 PRO A N 1
ATOM 657 C CA . PRO A 1 83 ? -10.037 -6.736 9.262 1.00 82.88 83 PRO A CA 1
ATOM 658 C C . PRO A 1 83 ? -9.660 -5.462 10.039 1.00 82.88 83 PRO A C 1
ATOM 660 O O . PRO A 1 83 ? -9.950 -5.368 11.226 1.00 82.88 83 PRO A O 1
ATOM 663 N N . ALA A 1 84 ? -9.019 -4.484 9.388 1.00 81.75 84 ALA A N 1
ATOM 664 C CA . ALA A 1 84 ? -8.579 -3.234 10.004 1.00 81.75 84 ALA A CA 1
ATOM 665 C C . ALA A 1 84 ? -9.605 -2.091 9.944 1.00 81.75 84 ALA A C 1
ATOM 667 O O . ALA A 1 84 ? -9.398 -1.067 10.601 1.00 81.75 84 ALA A O 1
ATOM 668 N N . GLY A 1 85 ? -10.695 -2.252 9.185 1.00 84.19 85 GLY A N 1
ATOM 669 C CA . GLY A 1 85 ? -11.739 -1.242 9.032 1.00 84.19 85 GLY A CA 1
ATOM 670 C C . GLY A 1 85 ? -12.273 -1.124 7.605 1.00 84.19 85 GLY A C 1
ATOM 671 O O . GLY A 1 85 ? -12.209 -2.062 6.803 1.00 84.19 85 GLY A O 1
ATOM 672 N N . ARG A 1 86 ? -12.830 0.053 7.292 1.00 86.06 86 ARG A N 1
ATOM 673 C CA . ARG A 1 86 ? -13.358 0.377 5.960 1.00 86.06 86 ARG A CA 1
ATOM 674 C C . ARG A 1 86 ? -12.193 0.520 4.982 1.00 86.06 86 ARG A C 1
ATOM 676 O O . ARG A 1 86 ? -11.453 1.496 5.044 1.00 86.06 86 ARG A O 1
ATOM 683 N N . GLY A 1 87 ? -12.025 -0.484 4.126 1.00 90.19 87 GLY A N 1
ATOM 684 C CA . GLY A 1 87 ? -10.951 -0.526 3.148 1.00 90.19 87 GLY A CA 1
ATOM 685 C C . GLY A 1 87 ? -11.364 -0.008 1.780 1.00 90.19 87 GLY A C 1
ATOM 686 O O . GLY A 1 87 ? -12.516 -0.133 1.355 1.00 90.19 87 GLY A O 1
ATOM 687 N N . HIS A 1 88 ? -10.376 0.519 1.076 1.00 91.75 88 HIS A N 1
ATOM 688 C CA . HIS A 1 88 ? -10.476 1.118 -0.240 1.00 91.75 88 HIS A CA 1
ATOM 689 C C . HIS A 1 88 ? -9.345 0.583 -1.115 1.00 91.75 88 HIS A C 1
ATOM 691 O O . HIS A 1 88 ? -8.185 0.697 -0.739 1.00 91.75 88 HIS A O 1
ATOM 697 N N . GLN A 1 89 ? -9.670 -0.004 -2.264 1.00 91.00 89 GLN A N 1
ATOM 698 C CA . GLN A 1 89 ? -8.704 -0.525 -3.222 1.00 91.00 89 GLN A CA 1
ATOM 699 C C . GLN A 1 89 ? -8.720 0.294 -4.508 1.00 91.00 89 GLN A C 1
ATOM 701 O O . GLN A 1 89 ? -9.780 0.531 -5.087 1.00 91.00 89 GLN A O 1
ATOM 706 N N . PHE A 1 90 ? -7.543 0.679 -4.982 1.00 88.56 90 PHE A N 1
ATOM 707 C CA . PHE A 1 90 ? -7.358 1.394 -6.241 1.00 88.56 90 PHE A CA 1
ATOM 708 C C . PHE A 1 90 ? -5.968 1.106 -6.807 1.00 88.56 90 PHE A C 1
ATOM 710 O O . PHE A 1 90 ? -5.123 0.509 -6.142 1.00 88.56 90 PHE A O 1
ATOM 717 N N . THR A 1 91 ? -5.740 1.506 -8.053 1.00 86.56 91 THR A N 1
ATOM 718 C CA . THR A 1 91 ? -4.435 1.384 -8.706 1.00 86.56 91 THR A CA 1
ATOM 719 C C . THR A 1 91 ? -3.843 2.769 -8.891 1.00 86.56 91 THR A C 1
ATOM 721 O O . THR A 1 91 ? -4.541 3.681 -9.334 1.00 86.56 91 THR A O 1
ATOM 724 N N . VAL A 1 92 ? -2.561 2.912 -8.575 1.00 80.50 92 VAL A N 1
ATOM 725 C CA . VAL A 1 92 ? -1.783 4.116 -8.864 1.00 80.50 92 VAL A CA 1
ATOM 726 C C . VAL A 1 92 ? -0.711 3.786 -9.888 1.00 80.50 92 VAL A C 1
ATOM 728 O O . VAL A 1 92 ? 0.017 2.804 -9.748 1.00 80.50 92 VAL A O 1
ATOM 731 N N . GLY A 1 93 ? -0.657 4.588 -10.946 1.00 77.94 93 GLY A N 1
ATOM 732 C CA . GLY A 1 93 ? 0.426 4.556 -11.917 1.00 77.94 93 GLY A CA 1
ATOM 733 C C . GLY A 1 93 ? 1.547 5.475 -11.456 1.00 77.94 93 GLY A C 1
ATOM 734 O O . GLY A 1 93 ? 1.298 6.578 -10.976 1.00 77.94 93 GLY A O 1
ATOM 735 N N . TYR A 1 94 ? 2.774 5.014 -11.616 1.00 74.25 94 TYR A N 1
ATOM 736 C CA . TYR A 1 94 ? 3.997 5.737 -11.327 1.00 74.25 94 TYR A CA 1
ATOM 737 C C . TYR A 1 94 ? 4.821 5.836 -12.604 1.00 74.25 94 TYR A C 1
ATOM 739 O O . TYR A 1 94 ? 4.832 4.901 -13.411 1.00 74.25 94 TYR A O 1
ATOM 747 N N . LEU A 1 95 ? 5.494 6.968 -12.786 1.00 71.94 95 LEU A N 1
ATOM 748 C CA . LEU A 1 95 ? 6.405 7.203 -13.894 1.00 71.94 95 LEU A CA 1
ATOM 749 C C . LEU A 1 95 ? 7.706 7.773 -13.337 1.00 71.94 95 LEU A C 1
ATOM 751 O O . LEU A 1 95 ? 7.722 8.880 -12.813 1.00 71.94 95 LEU A O 1
ATOM 755 N N . GLU A 1 96 ? 8.793 7.030 -13.485 1.00 68.94 96 GLU A N 1
ATOM 756 C CA . GLU A 1 96 ? 10.134 7.481 -13.127 1.00 68.94 96 GLU A CA 1
ATOM 757 C C . GLU A 1 96 ? 10.910 7.814 -14.388 1.00 68.94 96 GLU A C 1
ATOM 759 O O . GLU A 1 96 ? 11.110 6.941 -15.228 1.00 68.94 96 GLU A O 1
ATOM 764 N N . CYS A 1 97 ? 11.370 9.056 -14.513 1.00 70.00 97 CYS A N 1
ATOM 765 C CA . CYS A 1 97 ? 12.195 9.501 -15.631 1.00 70.00 97 CYS A CA 1
ATOM 766 C C . CYS A 1 97 ? 13.519 10.040 -15.086 1.00 70.00 97 CYS A C 1
ATOM 768 O O . CYS A 1 97 ? 13.615 11.208 -14.717 1.00 70.00 97 CYS A O 1
ATOM 770 N N . THR A 1 98 ? 14.537 9.180 -15.022 1.00 72.69 98 THR A N 1
ATOM 771 C CA . THR A 1 98 ? 15.914 9.597 -14.707 1.00 72.69 98 THR A CA 1
ATOM 772 C C . THR A 1 98 ? 16.704 9.795 -16.001 1.00 72.69 98 THR A C 1
ATOM 774 O O . THR A 1 98 ? 16.887 10.925 -16.437 1.00 72.69 98 THR A O 1
ATOM 777 N N . ASN A 1 99 ? 17.092 8.699 -16.661 1.00 77.56 99 ASN A N 1
ATOM 778 C CA . ASN A 1 99 ? 17.678 8.692 -18.013 1.00 77.56 99 ASN A CA 1
ATOM 779 C C . ASN A 1 99 ? 16.746 8.048 -19.053 1.00 77.56 99 ASN A C 1
ATOM 781 O O . ASN A 1 99 ? 16.761 8.409 -20.225 1.00 77.56 99 ASN A O 1
ATOM 785 N N . GLU A 1 100 ? 15.915 7.108 -18.607 1.00 74.62 100 GLU A N 1
ATOM 786 C CA . GLU A 1 100 ? 14.826 6.493 -19.360 1.00 74.62 100 GLU A CA 1
ATOM 787 C C . GLU A 1 100 ? 13.562 6.589 -18.510 1.00 74.62 100 GLU A C 1
ATOM 789 O O . GLU A 1 100 ? 13.633 6.520 -17.280 1.00 74.62 100 GLU A O 1
ATOM 794 N N . CYS A 1 101 ? 12.412 6.739 -19.163 1.00 79.06 101 CYS A N 1
ATOM 795 C CA . CYS A 1 101 ? 11.130 6.747 -18.477 1.00 79.06 101 CYS A CA 1
ATOM 796 C C . CYS A 1 101 ? 10.619 5.317 -18.285 1.00 79.06 101 CYS A C 1
ATOM 798 O O . CYS A 1 101 ? 10.418 4.587 -19.257 1.00 79.06 101 CYS A O 1
ATOM 800 N N . ARG A 1 102 ? 10.373 4.925 -17.036 1.00 74.44 102 ARG A N 1
ATOM 801 C CA . ARG A 1 102 ? 9.782 3.635 -16.670 1.00 74.44 102 ARG A CA 1
ATOM 802 C C . ARG A 1 102 ? 8.467 3.862 -15.959 1.00 74.44 102 ARG A C 1
ATOM 804 O O . ARG A 1 102 ? 8.402 4.653 -15.022 1.00 74.44 102 ARG A O 1
ATOM 811 N N . SER A 1 103 ? 7.428 3.163 -16.407 1.00 77.75 103 SER A N 1
ATOM 812 C CA . SER A 1 103 ? 6.138 3.178 -15.729 1.00 77.75 103 SER A CA 1
ATOM 813 C C . SER A 1 103 ? 5.940 1.906 -14.921 1.00 77.75 103 SER A C 1
ATOM 815 O O . SER A 1 103 ? 6.194 0.808 -15.411 1.00 77.75 103 SER A O 1
ATOM 817 N N . THR A 1 104 ? 5.452 2.074 -13.698 1.00 78.38 104 THR A N 1
ATOM 818 C CA . THR A 1 104 ? 5.111 0.994 -12.775 1.00 78.38 104 THR A CA 1
ATOM 819 C C . THR A 1 104 ? 3.701 1.228 -12.263 1.00 78.38 104 THR A C 1
ATOM 821 O O . THR A 1 104 ? 3.316 2.367 -12.022 1.00 78.38 104 THR A O 1
ATOM 824 N N . SER A 1 105 ? 2.917 0.171 -12.074 1.00 83.19 105 SER A N 1
ATOM 825 C CA . SER A 1 105 ? 1.594 0.277 -11.454 1.00 83.19 105 SER A CA 1
ATOM 826 C C . SER A 1 105 ? 1.568 -0.455 -10.122 1.00 83.19 105 SER A C 1
ATOM 828 O O . SER A 1 105 ? 2.020 -1.593 -10.025 1.00 83.19 105 SER A O 1
ATOM 830 N N . TYR A 1 106 ? 0.982 0.183 -9.114 1.00 85.75 106 TYR A N 1
ATOM 831 C CA . TYR A 1 106 ? 0.788 -0.401 -7.795 1.00 85.75 106 TYR A CA 1
ATOM 832 C C . TYR A 1 106 ? -0.694 -0.550 -7.499 1.00 85.75 106 TYR A C 1
ATOM 834 O O . TYR A 1 106 ? -1.482 0.369 -7.731 1.00 85.75 106 TYR A O 1
ATOM 842 N N . THR A 1 107 ? -1.079 -1.691 -6.939 1.00 90.00 107 THR A N 1
ATOM 843 C CA . THR A 1 107 ? -2.393 -1.837 -6.315 1.00 90.00 107 THR A CA 1
ATOM 844 C C . THR A 1 107 ? -2.286 -1.438 -4.853 1.00 90.00 107 THR A C 1
ATOM 846 O O . THR A 1 107 ? -1.482 -1.997 -4.109 1.00 90.00 107 THR A O 1
ATOM 849 N N . VAL A 1 108 ? -3.107 -0.478 -4.444 1.00 88.69 108 VAL A N 1
ATOM 850 C CA . VAL A 1 108 ? -3.137 0.070 -3.090 1.00 88.69 108 VAL A CA 1
ATOM 851 C C . VAL A 1 108 ? -4.400 -0.394 -2.386 1.00 88.69 108 VAL A C 1
ATOM 853 O O . VAL A 1 108 ? -5.481 -0.384 -2.974 1.00 88.69 108 VAL A O 1
ATOM 856 N N . ILE A 1 109 ? -4.265 -0.773 -1.118 1.00 91.19 109 ILE A N 1
ATOM 857 C CA . ILE A 1 109 ? -5.368 -0.957 -0.179 1.00 91.19 109 ILE A CA 1
ATOM 858 C C . ILE A 1 109 ? -5.176 0.034 0.959 1.00 91.19 109 ILE A C 1
ATOM 860 O O . ILE A 1 109 ? -4.270 -0.117 1.772 1.00 91.19 109 ILE A O 1
ATOM 864 N N . PHE A 1 110 ? -6.045 1.032 1.017 1.00 89.62 110 PHE A N 1
ATOM 865 C CA . PHE A 1 110 ? -6.079 2.067 2.038 1.00 89.62 110 PHE A CA 1
ATOM 866 C C . PHE A 1 110 ? -7.178 1.781 3.060 1.00 89.62 110 PHE A C 1
ATOM 868 O O . PHE A 1 110 ? -8.284 1.377 2.699 1.00 89.62 110 PHE A O 1
ATOM 875 N N . VAL A 1 111 ? -6.890 2.010 4.337 1.00 89.81 111 VAL A N 1
ATOM 876 C CA . VAL A 1 111 ? -7.847 1.891 5.436 1.00 89.81 111 VAL A CA 1
ATOM 877 C C . VAL A 1 111 ? -7.773 3.157 6.280 1.00 89.81 111 VAL A C 1
ATOM 879 O O . VAL A 1 111 ? -6.785 3.401 6.975 1.00 89.81 111 VAL A O 1
ATOM 882 N N . GLU A 1 112 ? -8.849 3.940 6.247 1.00 87.00 112 GLU A N 1
ATOM 883 C CA . GLU A 1 112 ? -9.004 5.115 7.101 1.00 87.00 112 GLU A CA 1
ATOM 884 C C . GLU A 1 112 ? -9.368 4.689 8.523 1.00 87.00 112 GLU A C 1
ATOM 886 O O . GLU A 1 112 ? -10.286 3.886 8.736 1.00 87.00 112 GLU A O 1
ATOM 891 N N . ARG A 1 113 ? -8.639 5.208 9.516 1.00 84.00 113 ARG A N 1
ATOM 892 C CA . ARG A 1 113 ? -8.836 4.853 10.925 1.00 84.00 113 ARG A CA 1
ATOM 893 C C . ARG A 1 113 ? -8.609 6.074 11.808 1.00 84.00 113 ARG A C 1
ATOM 895 O O . ARG A 1 113 ? -7.707 6.865 11.565 1.00 84.00 113 ARG A O 1
ATOM 902 N N . GLY A 1 114 ? -9.355 6.167 12.911 1.00 76.94 114 GLY A N 1
ATOM 903 C CA . GLY A 1 114 ? -9.195 7.251 13.896 1.00 76.94 114 GLY A CA 1
ATOM 904 C C . GLY A 1 114 ? -7.849 7.252 14.638 1.00 76.94 114 GLY A C 1
ATOM 905 O O . GLY A 1 114 ? -7.525 8.216 15.319 1.00 76.94 114 GLY A O 1
ATOM 906 N N . GLN A 1 115 ? -7.057 6.184 14.504 1.00 76.50 115 GLN A N 1
ATOM 907 C CA . GLN A 1 115 ? -5.696 6.073 15.045 1.00 76.50 115 GLN A CA 1
ATOM 908 C C . GLN A 1 115 ? -4.612 6.389 14.001 1.00 76.50 115 GLN A C 1
ATOM 910 O O . GLN A 1 115 ? -3.445 6.103 14.247 1.00 76.50 115 GLN A O 1
ATOM 915 N N . GLY A 1 116 ? -5.005 6.955 12.857 1.00 79.50 116 GLY A N 1
ATOM 916 C CA . GLY A 1 116 ? -4.148 7.207 11.704 1.00 79.50 116 GLY A CA 1
ATOM 917 C C . GLY A 1 116 ? -4.347 6.169 10.589 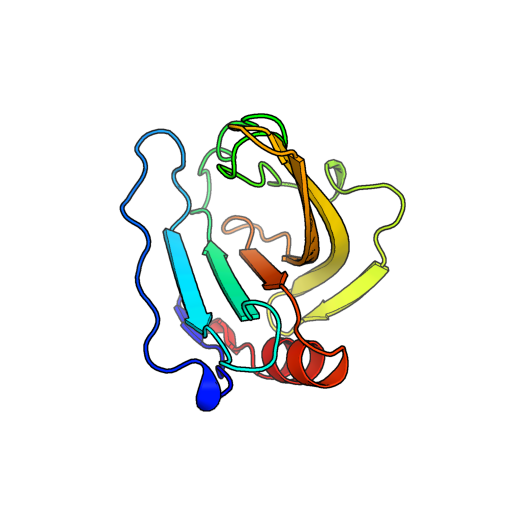1.00 79.50 116 GLY A C 1
ATOM 918 O O . GLY A 1 116 ? -4.737 5.025 10.864 1.00 79.50 116 GLY A O 1
ATOM 919 N N . PRO A 1 117 ? -4.156 6.566 9.319 1.00 83.94 117 PRO A N 1
ATOM 920 C CA . PRO A 1 117 ? -4.372 5.694 8.174 1.00 83.94 117 PRO A CA 1
ATOM 921 C C . PRO A 1 117 ? -3.370 4.537 8.140 1.00 83.94 117 PRO A C 1
ATOM 923 O O . PRO A 1 117 ? -2.207 4.652 8.534 1.00 83.94 117 PRO A O 1
ATOM 926 N N . PHE A 1 118 ? -3.844 3.418 7.608 1.00 86.88 118 PHE A N 1
ATOM 927 C CA . PHE A 1 118 ? -3.033 2.268 7.233 1.00 86.88 118 PHE A CA 1
ATOM 928 C C . PHE A 1 118 ? -3.137 2.090 5.723 1.00 86.88 118 PHE A C 1
ATOM 930 O O . PHE A 1 118 ? -4.236 2.193 5.171 1.00 86.88 118 PHE A O 1
ATOM 937 N N . TRP A 1 119 ? -2.039 1.751 5.056 1.00 87.25 119 TRP A N 1
ATOM 938 C CA . TRP A 1 119 ? -2.126 1.265 3.685 1.00 87.25 119 TRP A CA 1
ATOM 939 C C . TRP A 1 119 ? -1.141 0.148 3.386 1.00 87.25 119 TRP A C 1
ATOM 941 O O . TRP A 1 119 ? -0.128 -0.055 4.057 1.00 87.25 119 TRP A O 1
ATOM 951 N N . LEU A 1 120 ? -1.489 -0.581 2.336 1.00 89.62 120 LEU A N 1
ATOM 952 C CA . LEU A 1 120 ? -0.705 -1.635 1.732 1.00 89.62 120 LEU A CA 1
ATOM 953 C C . LEU A 1 120 ? -0.566 -1.324 0.246 1.00 89.62 120 LEU A C 1
ATOM 955 O O . LEU A 1 120 ? -1.564 -1.075 -0.424 1.00 89.62 120 LEU A O 1
ATOM 959 N N . GLU A 1 121 ? 0.657 -1.355 -0.261 1.00 88.94 121 GLU A N 1
ATOM 960 C CA . GLU A 1 121 ? 0.999 -1.136 -1.663 1.00 88.94 121 GLU A CA 1
ATOM 961 C C . GLU A 1 121 ? 1.636 -2.406 -2.231 1.00 88.94 121 GLU A C 1
ATOM 963 O O . GLU A 1 121 ? 2.549 -2.969 -1.630 1.00 88.94 121 GLU A O 1
ATOM 968 N N . ALA A 1 122 ? 1.148 -2.866 -3.380 1.00 90.19 122 ALA A N 1
ATOM 969 C CA . ALA A 1 122 ? 1.600 -4.090 -4.023 1.00 90.19 122 ALA A CA 1
ATOM 970 C C . ALA A 1 122 ? 1.946 -3.855 -5.500 1.00 90.19 122 ALA A C 1
ATOM 972 O O . ALA A 1 122 ? 1.113 -3.375 -6.270 1.00 90.19 122 ALA A O 1
ATOM 973 N N . GLU A 1 123 ? 3.159 -4.240 -5.890 1.00 89.12 123 GLU A N 1
ATOM 974 C CA . GLU A 1 123 ? 3.687 -4.241 -7.259 1.00 89.12 123 GLU A CA 1
ATOM 975 C C . GLU A 1 123 ? 3.782 -5.687 -7.750 1.00 89.12 123 GLU A C 1
ATOM 977 O O . GLU A 1 123 ? 4.406 -6.514 -7.082 1.00 89.12 123 GLU A O 1
ATOM 982 N N . GLU A 1 124 ? 3.177 -5.996 -8.901 1.00 87.81 124 GLU A N 1
ATOM 983 C CA . GLU A 1 124 ? 3.287 -7.317 -9.550 1.00 87.81 124 GLU A CA 1
ATOM 984 C C . GLU A 1 124 ? 2.814 -8.509 -8.678 1.00 87.81 124 GLU A C 1
ATOM 986 O O . GLU A 1 124 ? 3.220 -9.660 -8.869 1.00 87.81 124 GLU A O 1
ATOM 991 N N . LEU A 1 125 ? 1.916 -8.256 -7.713 1.00 86.56 125 LEU A N 1
ATOM 992 C CA . LEU A 1 125 ? 1.152 -9.305 -7.028 1.00 86.56 125 LEU A CA 1
ATOM 993 C C . LEU A 1 125 ? -0.135 -9.596 -7.800 1.00 86.56 125 LEU A C 1
ATOM 995 O O . LEU A 1 125 ? -0.887 -8.689 -8.162 1.00 86.56 125 LEU A O 1
ATOM 999 N N . SER A 1 126 ? -0.439 -10.879 -7.972 1.00 86.31 126 SER A N 1
ATOM 1000 C CA . SER A 1 126 ? -1.737 -11.317 -8.476 1.00 86.31 126 SER A CA 1
ATOM 1001 C C . SER A 1 126 ? -2.868 -10.917 -7.522 1.00 86.31 126 SER A C 1
ATOM 1003 O O . SER A 1 126 ? -2.681 -10.721 -6.317 1.00 86.31 126 SER A O 1
ATOM 1005 N N . ARG A 1 127 ? -4.091 -10.852 -8.056 1.00 84.56 127 ARG A N 1
ATOM 1006 C CA . ARG A 1 127 ? -5.294 -10.552 -7.266 1.00 84.56 127 ARG A CA 1
ATOM 1007 C C . ARG A 1 127 ? -5.471 -11.511 -6.084 1.00 84.56 127 ARG A C 1
ATOM 1009 O O . ARG A 1 127 ? -5.911 -11.077 -5.018 1.00 84.56 127 ARG A O 1
ATOM 1016 N N . ASP A 1 128 ? -5.143 -12.786 -6.272 1.00 87.69 128 ASP A N 1
ATOM 1017 C CA . ASP A 1 128 ? -5.290 -13.817 -5.245 1.00 87.69 128 ASP A CA 1
ATOM 1018 C C . ASP A 1 128 ? -4.218 -13.691 -4.159 1.00 87.69 128 ASP A C 1
ATOM 1020 O O . ASP A 1 128 ? -4.553 -13.763 -2.975 1.00 87.69 128 ASP A O 1
ATOM 1024 N N . GLU A 1 129 ? -2.964 -13.412 -4.536 1.00 89.38 129 GLU A N 1
ATOM 1025 C CA . GLU A 1 129 ? -1.882 -13.113 -3.587 1.00 89.38 129 GLU A CA 1
ATOM 1026 C C . GLU A 1 129 ? -2.237 -11.889 -2.736 1.00 89.38 129 GLU A C 1
ATOM 1028 O O . GLU A 1 129 ? -2.224 -11.966 -1.506 1.00 89.38 129 GLU A O 1
ATOM 1033 N N . LEU A 1 130 ? -2.638 -10.786 -3.376 1.00 88.12 130 LEU A N 1
ATOM 1034 C CA . LEU A 1 130 ? -3.043 -9.570 -2.676 1.00 88.12 130 LEU A CA 1
ATOM 1035 C C . LEU A 1 130 ? -4.232 -9.832 -1.742 1.00 88.12 130 LEU A C 1
ATOM 1037 O O . LEU A 1 130 ? -4.192 -9.468 -0.569 1.00 88.12 130 LEU A O 1
ATOM 1041 N N . SER A 1 131 ? -5.262 -10.532 -2.225 1.00 86.88 131 SER A N 1
ATOM 1042 C CA . SER A 1 131 ? -6.438 -10.875 -1.417 1.00 86.88 131 SER A CA 1
ATOM 1043 C C . SER A 1 131 ? -6.080 -11.740 -0.208 1.00 86.88 131 SER A C 1
ATOM 1045 O O . SER A 1 131 ? -6.630 -11.539 0.878 1.00 86.88 131 SER A O 1
ATOM 1047 N N . ALA A 1 132 ? -5.173 -12.706 -0.368 1.00 88.69 132 ALA A N 1
ATOM 1048 C CA . ALA A 1 132 ? -4.706 -13.556 0.722 1.00 88.69 132 ALA A CA 1
ATOM 1049 C C . ALA A 1 132 ? -3.952 -12.741 1.781 1.00 88.69 132 ALA A C 1
ATOM 1051 O O . ALA A 1 132 ? -4.234 -12.881 2.975 1.00 88.69 132 ALA A O 1
ATOM 1052 N N . VAL A 1 133 ? -3.066 -11.840 1.343 1.00 89.69 133 VAL A N 1
ATOM 1053 C CA . VAL A 1 133 ? -2.350 -10.912 2.222 1.00 89.69 133 VAL A CA 1
ATOM 1054 C C . VAL A 1 133 ? -3.347 -10.051 2.996 1.00 89.69 133 VAL A C 1
ATOM 1056 O O . VAL A 1 133 ? -3.358 -10.095 4.225 1.00 89.69 133 VAL A O 1
ATOM 1059 N N . THR A 1 134 ? -4.277 -9.366 2.329 1.00 87.94 134 THR A N 1
ATOM 1060 C CA . THR A 1 134 ? -5.275 -8.508 2.994 1.00 87.94 134 THR A CA 1
ATOM 1061 C 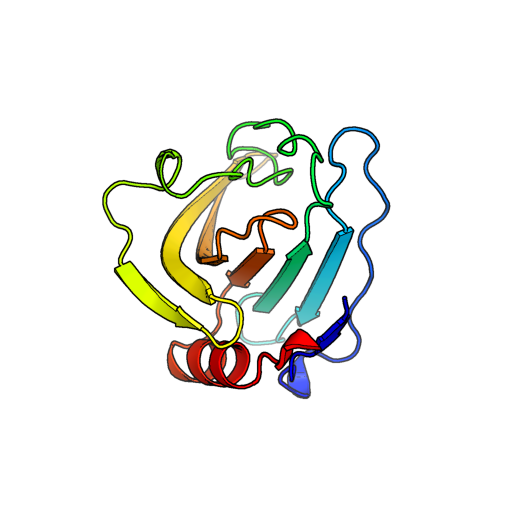C . THR A 1 134 ? -6.149 -9.265 3.993 1.00 87.94 134 THR A C 1
ATOM 1063 O O . THR A 1 134 ? -6.397 -8.776 5.094 1.00 87.94 134 THR A O 1
ATOM 1066 N N . ARG A 1 135 ? -6.603 -10.481 3.658 1.00 87.81 135 ARG A N 1
ATOM 1067 C CA . ARG A 1 135 ? -7.409 -11.317 4.571 1.00 87.81 135 ARG A CA 1
ATOM 1068 C C . ARG A 1 135 ? -6.623 -11.807 5.785 1.00 87.81 135 ARG A C 1
ATOM 1070 O O . ARG A 1 135 ? -7.222 -12.144 6.811 1.00 87.81 135 ARG A O 1
ATOM 1077 N N . SER A 1 136 ? -5.299 -11.874 5.680 1.00 88.88 136 SER A N 1
ATOM 1078 C CA . SER A 1 136 ? -4.425 -12.272 6.782 1.00 88.88 136 SER A CA 1
ATOM 1079 C C . SER A 1 136 ? -4.192 -11.162 7.805 1.00 88.88 136 SER A C 1
ATOM 1081 O O . SER A 1 136 ? -3.742 -11.469 8.906 1.00 88.88 136 SER A O 1
ATOM 1083 N N . LEU A 1 137 ? -4.534 -9.912 7.468 1.00 87.56 137 LEU A N 1
ATOM 1084 C CA . LEU A 1 137 ? -4.381 -8.761 8.351 1.00 87.56 137 LEU A CA 1
ATOM 1085 C C . LEU A 1 137 ? -5.102 -9.013 9.682 1.00 87.56 137 LEU A C 1
ATOM 1087 O O . LEU A 1 137 ? -6.263 -9.432 9.722 1.00 87.56 137 LEU A O 1
ATOM 1091 N N . ARG A 1 138 ? -4.403 -8.783 10.785 1.00 86.62 138 ARG A N 1
ATOM 1092 C CA . ARG A 1 138 ? -4.926 -8.834 12.151 1.00 86.62 138 ARG A CA 1
ATOM 1093 C C . ARG A 1 138 ? -4.551 -7.548 12.860 1.00 86.62 138 ARG A C 1
ATOM 1095 O O . ARG A 1 138 ? -3.489 -6.984 12.607 1.00 86.62 138 ARG A O 1
ATOM 1102 N N . VAL A 1 139 ? -5.450 -7.105 13.728 1.00 81.69 139 VAL A N 1
ATOM 1103 C CA . VAL A 1 139 ? -5.318 -5.873 14.496 1.00 81.69 139 VAL A CA 1
ATOM 1104 C C . VAL A 1 139 ? -5.586 -6.216 15.956 1.00 81.69 139 VAL A C 1
ATOM 1106 O O . VAL A 1 139 ? -6.643 -6.772 16.258 1.00 81.69 139 VAL A O 1
ATOM 1109 N N . SER A 1 140 ? -4.623 -5.925 16.829 1.00 78.44 140 SER A N 1
ATOM 1110 C CA . SER A 1 140 ? -4.672 -6.200 18.274 1.00 78.44 140 SER A CA 1
ATOM 1111 C C . SER A 1 140 ? -4.194 -5.015 19.099 1.00 78.44 140 SER A C 1
ATOM 1113 O O . SER A 1 140 ? -3.238 -4.333 18.655 1.00 78.44 140 SER A O 1
#